Protein AF-A0A4P7HDJ1-F1 (afdb_monomer_lite)

Radius of gyration: 17.02 Å; chains: 1; bounding box: 42×41×33 Å

Sequence (106 aa):
MLKTVVATAMAAVGVTMGAGAANAFTPQDELKFFLMDHQDWSPDFKQDDVDSSRLICGILDYRVPGDKARLIAIDRRYPSIGVGHLGVTDTEVSVLLYCPQHLLSS

Structure (mmCIF, N/CA/C/O backbone):
data_AF-A0A4P7HDJ1-F1
#
_entry.id   AF-A0A4P7HDJ1-F1
#
loop_
_atom_site.group_PDB
_atom_site.id
_atom_site.type_symbol
_atom_site.label_atom_id
_atom_site.label_alt_id
_atom_site.label_comp_id
_atom_site.label_asym_id
_atom_site.label_entity_id
_atom_site.label_seq_id
_atom_site.pdbx_PDB_ins_code
_atom_site.Cartn_x
_atom_site.Cartn_y
_atom_site.Cartn_z
_atom_site.occupancy
_atom_site.B_iso_or_equiv
_atom_site.auth_seq_id
_atom_site.auth_comp_id
_atom_site.auth_asym_id
_atom_site.auth_atom_id
_atom_site.pdbx_PDB_model_num
ATOM 1 N N . MET A 1 1 ? 19.931 -34.358 17.204 1.00 39.84 1 MET A N 1
ATOM 2 C CA . MET A 1 1 ? 20.884 -33.428 16.559 1.00 39.84 1 MET A CA 1
ATOM 3 C C . MET A 1 1 ? 20.175 -32.760 15.389 1.00 39.84 1 MET A C 1
ATOM 5 O O . MET A 1 1 ? 20.068 -33.375 14.336 1.00 39.84 1 MET A O 1
ATOM 9 N N . LEU A 1 2 ? 19.609 -31.565 15.587 1.00 35.25 2 LEU A N 1
ATOM 10 C CA . LEU A 1 2 ? 19.011 -30.790 14.495 1.00 35.25 2 LEU A CA 1
ATOM 11 C C . LEU A 1 2 ? 20.136 -30.072 13.740 1.00 35.25 2 LEU A C 1
ATOM 13 O O . LEU A 1 2 ? 20.887 -29.308 14.341 1.00 35.25 2 LEU A O 1
ATOM 17 N N . LYS A 1 3 ? 20.270 -30.347 12.441 1.00 38.69 3 LYS A N 1
ATOM 18 C CA . LYS A 1 3 ? 21.159 -29.606 11.542 1.00 38.69 3 LYS A CA 1
ATOM 19 C C . LYS A 1 3 ? 20.370 -28.434 10.968 1.00 38.69 3 LYS A C 1
ATOM 21 O O . LYS A 1 3 ? 19.480 -28.640 10.148 1.00 38.69 3 LYS A O 1
ATOM 26 N N . THR A 1 4 ? 20.679 -27.226 11.419 1.00 40.78 4 THR A N 1
ATOM 27 C CA . THR A 1 4 ? 20.126 -25.990 10.860 1.00 40.78 4 THR A CA 1
ATOM 28 C C . THR A 1 4 ? 20.818 -25.708 9.529 1.00 40.78 4 THR A C 1
ATOM 30 O O . THR A 1 4 ? 22.029 -25.497 9.492 1.00 40.78 4 THR A O 1
ATOM 33 N N . VAL A 1 5 ? 20.062 -25.737 8.433 1.00 48.66 5 VAL A N 1
ATOM 34 C CA . VAL A 1 5 ? 20.528 -25.299 7.113 1.00 48.66 5 VAL A CA 1
ATOM 35 C C . VAL A 1 5 ? 20.248 -23.804 7.014 1.00 48.66 5 VAL A C 1
ATOM 37 O O . VAL A 1 5 ? 19.094 -23.389 6.972 1.00 48.66 5 VAL A O 1
ATOM 40 N N . VAL A 1 6 ? 21.303 -22.992 7.023 1.00 47.84 6 VAL A N 1
ATOM 41 C CA . VAL A 1 6 ? 21.216 -21.556 6.744 1.00 47.84 6 VAL A CA 1
ATOM 42 C C . VAL A 1 6 ? 21.235 -21.393 5.227 1.00 47.84 6 VAL A C 1
ATOM 44 O O . VAL A 1 6 ? 22.248 -21.668 4.590 1.00 47.84 6 VAL A O 1
ATOM 47 N N . ALA A 1 7 ? 20.105 -20.996 4.643 1.00 41.41 7 ALA A N 1
ATOM 48 C CA . ALA A 1 7 ? 20.031 -20.624 3.237 1.00 41.41 7 ALA A CA 1
ATOM 49 C C . ALA A 1 7 ? 20.474 -19.162 3.091 1.00 41.41 7 ALA A C 1
ATOM 51 O O . ALA A 1 7 ? 19.729 -18.236 3.403 1.00 41.41 7 ALA A O 1
ATOM 52 N N . THR A 1 8 ? 21.712 -18.952 2.655 1.00 42.91 8 THR A N 1
ATOM 53 C CA . THR A 1 8 ? 22.241 -17.634 2.299 1.00 42.91 8 THR A CA 1
ATOM 54 C C . THR A 1 8 ? 21.737 -17.263 0.905 1.00 42.91 8 THR A C 1
ATOM 56 O O . THR A 1 8 ? 22.142 -17.871 -0.086 1.00 42.91 8 THR A O 1
ATOM 59 N N . ALA A 1 9 ? 20.852 -16.270 0.812 1.00 42.84 9 ALA A N 1
ATOM 60 C CA . ALA A 1 9 ? 20.499 -15.658 -0.464 1.00 42.84 9 ALA A CA 1
ATOM 61 C C . ALA A 1 9 ? 21.722 -14.887 -0.989 1.00 42.84 9 ALA A C 1
ATOM 63 O O . ALA A 1 9 ? 22.162 -13.911 -0.382 1.00 42.84 9 ALA A O 1
ATOM 64 N N . MET A 1 10 ? 22.315 -15.361 -2.085 1.00 43.91 10 MET A N 1
ATOM 65 C CA . MET A 1 10 ? 23.411 -14.667 -2.755 1.00 43.91 10 MET A CA 1
ATOM 66 C C . MET A 1 10 ? 22.836 -13.474 -3.521 1.00 43.91 10 MET A C 1
ATOM 68 O O . MET A 1 10 ? 22.137 -13.653 -4.516 1.00 43.91 10 MET A O 1
ATOM 72 N N . ALA A 1 11 ? 23.132 -12.258 -3.067 1.00 40.78 11 ALA A N 1
ATOM 73 C CA . ALA A 1 11 ? 22.917 -11.059 -3.864 1.00 40.78 11 ALA A CA 1
ATOM 74 C C . ALA A 1 11 ? 23.952 -11.047 -5.001 1.00 40.78 11 ALA A C 1
ATOM 76 O O . ALA A 1 11 ? 25.151 -10.898 -4.762 1.00 40.78 11 ALA A O 1
ATOM 77 N N . ALA A 1 12 ? 23.500 -11.251 -6.238 1.00 48.84 12 ALA A N 1
ATOM 78 C CA . ALA A 1 12 ? 24.337 -11.077 -7.415 1.00 48.84 12 ALA A CA 1
ATOM 79 C C . ALA A 1 12 ? 24.611 -9.579 -7.607 1.00 48.84 12 ALA A C 1
ATOM 81 O O . ALA A 1 12 ? 23.729 -8.806 -7.974 1.00 48.84 12 ALA A O 1
ATOM 82 N N . VAL A 1 13 ? 25.848 -9.173 -7.332 1.00 47.31 13 VAL A N 1
ATOM 83 C CA . VAL A 1 13 ? 26.358 -7.834 -7.621 1.00 47.31 13 VAL A CA 1
ATOM 84 C C . VAL A 1 13 ? 26.684 -7.759 -9.115 1.00 47.31 13 VAL A C 1
ATOM 86 O O . VAL A 1 13 ? 27.682 -8.318 -9.565 1.00 47.31 13 VAL A O 1
ATOM 89 N N . GLY A 1 14 ? 25.847 -7.065 -9.886 1.00 41.19 14 GLY A N 1
ATOM 90 C CA . GLY A 1 14 ? 26.169 -6.604 -11.236 1.00 41.19 14 GLY A CA 1
ATOM 91 C C . GLY A 1 14 ? 26.562 -5.130 -11.194 1.00 41.19 14 GLY A C 1
ATOM 92 O O . GLY A 1 14 ? 25.693 -4.266 -11.168 1.00 41.19 14 GLY A O 1
ATOM 93 N N . VAL A 1 15 ? 27.864 -4.828 -11.162 1.00 44.69 15 VAL A N 1
ATOM 94 C CA . VAL A 1 15 ? 28.359 -3.451 -11.320 1.00 44.69 15 VAL A CA 1
ATOM 95 C C . VAL A 1 15 ? 28.462 -3.149 -12.813 1.00 44.69 15 VAL A C 1
ATOM 97 O O . VAL A 1 15 ? 29.408 -3.576 -13.471 1.00 44.69 15 VAL A O 1
ATOM 100 N N . THR A 1 16 ? 27.508 -2.394 -13.352 1.00 41.53 16 THR A N 1
ATOM 101 C CA . THR A 1 16 ? 27.652 -1.720 -14.648 1.00 41.53 16 THR A CA 1
ATOM 102 C C . THR A 1 16 ? 27.724 -0.219 -14.405 1.00 41.53 16 THR A C 1
ATOM 104 O O . THR A 1 16 ? 26.781 0.389 -13.904 1.00 41.53 16 THR A O 1
ATOM 107 N N . MET A 1 17 ? 28.873 0.378 -14.724 1.00 45.84 17 MET A N 1
ATOM 108 C CA . MET A 1 17 ? 29.089 1.823 -14.681 1.00 45.84 17 MET A CA 1
ATOM 109 C C . MET A 1 17 ? 28.186 2.490 -15.731 1.00 45.84 17 MET A C 1
ATOM 111 O O . MET A 1 17 ? 28.384 2.276 -16.923 1.00 45.84 17 MET A O 1
ATOM 115 N N . GLY A 1 18 ? 27.203 3.279 -15.285 1.00 42.03 18 GLY A N 1
ATOM 116 C CA . GLY A 1 18 ? 26.327 4.075 -16.156 1.00 42.03 18 GLY A CA 1
ATOM 117 C C . GLY A 1 18 ? 24.856 3.652 -16.164 1.00 42.03 18 GLY A C 1
ATOM 118 O O . GLY A 1 18 ? 24.322 3.315 -17.210 1.00 42.03 18 GLY A O 1
ATOM 119 N N . ALA A 1 19 ? 24.185 3.690 -15.018 1.00 33.94 19 ALA A N 1
ATOM 120 C CA . ALA A 1 19 ? 22.727 3.759 -14.905 1.00 33.94 19 ALA A CA 1
ATOM 121 C C . ALA A 1 19 ? 22.422 4.287 -13.500 1.00 33.94 19 ALA A C 1
ATOM 123 O O . ALA A 1 19 ? 23.210 4.036 -12.586 1.00 33.94 19 ALA A O 1
ATOM 124 N N . GLY A 1 20 ? 21.354 5.073 -13.339 1.00 41.41 20 GLY A N 1
ATOM 125 C CA . GLY A 1 20 ? 20.964 5.648 -12.050 1.00 41.41 20 GLY A CA 1
ATOM 126 C C . GLY A 1 20 ? 20.983 4.597 -10.944 1.00 41.41 20 GLY A C 1
ATOM 127 O O . GLY A 1 20 ? 20.789 3.416 -11.227 1.00 41.41 20 GLY A O 1
ATOM 128 N N . ALA A 1 21 ? 21.270 5.015 -9.710 1.00 44.56 21 ALA A N 1
ATOM 129 C CA . ALA A 1 21 ? 21.170 4.147 -8.546 1.00 44.56 21 ALA A CA 1
ATOM 130 C C . ALA A 1 21 ? 19.837 3.394 -8.633 1.00 44.56 21 ALA A C 1
ATOM 132 O O . ALA A 1 21 ? 18.776 3.994 -8.487 1.00 44.56 21 ALA A O 1
ATOM 133 N N . ALA A 1 22 ? 19.889 2.111 -8.991 1.00 51.91 22 ALA A N 1
ATOM 134 C CA . ALA A 1 22 ? 18.711 1.276 -8.997 1.00 51.91 22 ALA A CA 1
ATOM 135 C C . ALA A 1 22 ? 18.276 1.245 -7.537 1.00 51.91 22 ALA A C 1
ATOM 137 O O . ALA A 1 22 ? 18.986 0.669 -6.710 1.00 51.91 22 ALA A O 1
ATOM 138 N N . ASN A 1 23 ? 17.188 1.942 -7.198 1.00 56.78 23 ASN A N 1
ATOM 139 C CA . ASN A 1 23 ? 16.534 1.757 -5.913 1.00 56.78 23 ASN A CA 1
ATOM 140 C C . ASN A 1 23 ? 16.247 0.259 -5.830 1.00 56.78 23 ASN A C 1
ATOM 142 O O . ASN A 1 23 ? 15.434 -0.271 -6.586 1.00 56.78 23 ASN A O 1
ATOM 146 N N . ALA A 1 24 ? 17.033 -0.448 -5.022 1.00 79.31 24 ALA A N 1
ATOM 147 C CA . ALA A 1 24 ? 16.895 -1.881 -4.881 1.00 79.31 24 ALA A CA 1
ATOM 148 C C . ALA A 1 24 ? 15.664 -2.112 -4.007 1.00 79.31 24 ALA A C 1
ATOM 150 O O . ALA A 1 24 ? 15.760 -2.117 -2.780 1.00 79.31 24 ALA A O 1
ATOM 151 N N . PHE A 1 25 ? 14.504 -2.227 -4.651 1.00 91.06 25 PHE A N 1
ATOM 152 C CA . PHE A 1 25 ? 13.256 -2.595 -4.001 1.00 91.06 25 PHE A CA 1
ATOM 153 C C . PHE A 1 25 ? 13.421 -3.950 -3.317 1.00 91.06 25 PHE A C 1
ATOM 155 O O . PHE A 1 25 ? 14.053 -4.875 -3.839 1.00 91.06 25 PHE A O 1
ATOM 162 N N . THR A 1 26 ? 12.888 -4.068 -2.106 1.00 94.06 26 THR A N 1
ATOM 163 C CA . THR A 1 26 ? 12.896 -5.343 -1.393 1.00 94.06 26 THR A CA 1
ATOM 164 C C . THR A 1 26 ? 11.917 -6.317 -2.062 1.00 94.06 26 THR A C 1
ATOM 166 O O . THR A 1 26 ? 10.983 -5.884 -2.738 1.00 94.06 26 THR A O 1
ATOM 169 N N . PRO A 1 27 ? 12.035 -7.641 -1.840 1.00 93.81 27 PRO A N 1
ATOM 170 C CA . PRO A 1 27 ? 11.028 -8.592 -2.323 1.00 93.81 27 PRO A CA 1
ATOM 171 C C . PRO A 1 27 ? 9.604 -8.268 -1.846 1.00 93.81 27 PRO A C 1
ATOM 173 O O . PRO A 1 27 ? 8.628 -8.606 -2.508 1.00 93.81 27 PRO A O 1
ATOM 176 N N . GLN A 1 28 ? 9.490 -7.613 -0.690 1.00 93.62 28 GLN A N 1
ATOM 177 C CA . GLN A 1 28 ? 8.228 -7.134 -0.147 1.00 93.62 28 GLN A CA 1
ATOM 178 C C . GLN A 1 28 ? 7.662 -5.953 -0.950 1.00 93.62 28 GLN A C 1
ATOM 180 O O . GLN A 1 28 ? 6.464 -5.937 -1.219 1.00 93.62 28 GLN A O 1
ATOM 185 N N . ASP A 1 29 ? 8.507 -5.008 -1.364 1.00 95.62 29 ASP A N 1
ATOM 186 C CA . ASP A 1 29 ? 8.101 -3.887 -2.221 1.00 95.62 29 ASP A CA 1
ATOM 187 C C . ASP A 1 29 ? 7.666 -4.395 -3.604 1.00 95.62 29 ASP A C 1
ATOM 189 O O . ASP A 1 29 ? 6.614 -4.018 -4.111 1.00 95.62 29 ASP A O 1
ATOM 193 N N . GLU A 1 30 ? 8.401 -5.355 -4.171 1.00 94.44 30 GLU A N 1
ATOM 194 C CA . GLU A 1 30 ? 8.024 -5.989 -5.442 1.00 94.44 30 GLU A CA 1
ATOM 195 C C . GLU A 1 30 ? 6.686 -6.734 -5.358 1.00 94.44 30 GLU A C 1
ATOM 197 O O . GLU A 1 30 ? 5.872 -6.677 -6.285 1.00 94.44 30 GLU A O 1
ATOM 202 N N . LEU A 1 31 ? 6.411 -7.392 -4.225 1.00 94.06 31 LEU A N 1
ATOM 203 C CA . LEU A 1 31 ? 5.110 -8.010 -3.976 1.00 94.06 31 LEU A CA 1
ATOM 204 C C . LEU A 1 31 ? 3.992 -6.962 -3.924 1.00 94.06 31 LEU A C 1
ATOM 206 O O . LEU A 1 31 ? 2.922 -7.208 -4.480 1.00 94.06 31 LEU A O 1
ATOM 210 N N . LYS A 1 32 ? 4.229 -5.792 -3.315 1.00 94.81 32 LYS A N 1
ATOM 211 C CA . LYS A 1 32 ? 3.263 -4.688 -3.348 1.00 94.81 32 LYS A CA 1
ATOM 212 C C . LYS A 1 32 ? 2.968 -4.270 -4.784 1.00 94.81 32 LYS A C 1
ATOM 214 O O . LYS A 1 32 ? 1.804 -4.255 -5.171 1.00 94.81 32 LYS A O 1
ATOM 219 N N . PHE A 1 33 ? 3.996 -3.996 -5.587 1.00 95.06 33 PHE A N 1
ATOM 220 C CA . PHE A 1 33 ? 3.800 -3.555 -6.972 1.00 95.06 33 PHE A CA 1
ATOM 221 C C . PHE A 1 33 ? 3.065 -4.600 -7.809 1.00 95.06 33 PHE A C 1
ATOM 223 O O . PHE A 1 33 ? 2.274 -4.249 -8.676 1.00 95.06 33 PHE A O 1
ATOM 230 N N . PHE A 1 34 ? 3.295 -5.889 -7.548 1.00 94.06 34 PHE A N 1
ATOM 231 C CA . PHE A 1 34 ? 2.537 -6.961 -8.187 1.00 94.06 34 PHE A CA 1
ATOM 232 C C . PHE A 1 34 ? 1.059 -6.958 -7.768 1.00 94.06 34 PHE A C 1
ATOM 234 O O . PHE A 1 34 ? 0.181 -7.036 -8.622 1.00 94.06 34 PHE A O 1
ATOM 241 N N . LEU A 1 35 ? 0.771 -6.844 -6.468 1.00 94.00 35 LEU A N 1
ATOM 242 C CA . LEU A 1 35 ? -0.602 -6.824 -5.952 1.00 94.00 35 LEU A CA 1
ATOM 243 C C . LEU A 1 35 ? -1.374 -5.573 -6.380 1.00 94.00 35 LEU A C 1
ATOM 245 O O . LEU A 1 35 ? -2.588 -5.649 -6.547 1.00 94.00 35 LEU A O 1
ATOM 249 N N . MET A 1 36 ? -0.681 -4.454 -6.583 1.00 94.94 36 MET A N 1
ATOM 250 C CA . MET A 1 36 ? -1.268 -3.178 -6.988 1.00 94.94 36 MET A CA 1
ATOM 251 C C . MET A 1 36 ? -1.295 -2.947 -8.505 1.00 94.94 36 MET A C 1
ATOM 253 O O . MET A 1 36 ? -1.852 -1.950 -8.938 1.00 94.94 36 MET A O 1
ATOM 257 N N . ASP A 1 37 ? -0.757 -3.864 -9.317 1.00 93.25 37 ASP A N 1
ATOM 258 C CA . ASP A 1 37 ? -0.597 -3.685 -10.774 1.00 93.25 37 ASP A CA 1
ATOM 259 C C . ASP A 1 37 ? 0.254 -2.449 -11.147 1.00 93.25 37 ASP A C 1
ATOM 261 O O . ASP A 1 37 ? 0.021 -1.764 -12.135 1.00 93.25 37 ASP A O 1
ATOM 265 N N . HIS A 1 38 ? 1.273 -2.158 -10.332 1.00 93.06 38 HIS A N 1
ATOM 266 C CA . HIS A 1 38 ? 2.209 -1.034 -10.497 1.00 93.06 38 HIS A CA 1
ATOM 267 C C . HIS A 1 38 ? 3.569 -1.492 -11.058 1.00 93.06 38 HIS A C 1
ATOM 269 O O . HIS A 1 38 ? 4.600 -0.845 -10.867 1.00 93.06 38 HIS A O 1
ATOM 275 N N . GLN A 1 39 ? 3.625 -2.659 -11.705 1.00 91.56 39 GLN A N 1
ATOM 276 C CA . GLN A 1 39 ? 4.883 -3.263 -12.161 1.00 91.56 39 GLN A CA 1
ATOM 277 C C . GLN A 1 39 ? 5.604 -2.420 -13.222 1.00 91.56 39 GLN A C 1
ATOM 279 O O . GLN A 1 39 ? 6.838 -2.396 -13.240 1.00 91.56 39 GLN A O 1
ATOM 284 N N . ASP A 1 40 ? 4.852 -1.707 -14.057 1.00 92.00 40 ASP A N 1
ATOM 285 C CA . ASP A 1 40 ? 5.332 -0.860 -15.152 1.00 92.00 40 ASP A CA 1
ATOM 286 C C . ASP A 1 40 ? 5.607 0.598 -14.742 1.00 92.00 40 ASP A C 1
ATOM 288 O O . ASP A 1 40 ? 6.087 1.390 -15.558 1.00 92.00 40 ASP A O 1
ATOM 292 N N . TRP A 1 41 ? 5.354 0.959 -13.480 1.00 91.31 41 TRP A N 1
ATOM 293 C CA . TRP A 1 41 ? 5.631 2.296 -12.966 1.00 91.31 41 TRP A CA 1
ATOM 294 C C . TRP A 1 41 ? 7.128 2.601 -12.959 1.00 91.31 41 TRP A C 1
ATOM 296 O O . TRP A 1 41 ? 7.974 1.719 -12.770 1.00 91.31 41 TRP A O 1
ATOM 306 N N . SER A 1 42 ? 7.461 3.885 -13.128 1.00 93.06 42 SER A N 1
ATOM 307 C CA . SER A 1 42 ? 8.848 4.327 -13.007 1.00 93.06 42 SER A CA 1
ATOM 308 C C . SER A 1 42 ? 9.377 4.058 -11.587 1.00 93.06 42 SER A C 1
ATOM 310 O O . SER A 1 42 ? 8.599 4.046 -10.628 1.00 93.06 42 SER A O 1
ATOM 312 N N . PRO A 1 43 ? 10.700 3.876 -11.417 1.00 92.00 43 PRO A N 1
ATOM 313 C CA . PRO A 1 43 ? 11.295 3.691 -10.095 1.00 92.00 43 PRO A CA 1
ATOM 314 C C . PRO A 1 43 ? 10.958 4.810 -9.101 1.00 92.00 43 PRO A C 1
ATOM 316 O O . PRO A 1 43 ? 10.807 4.533 -7.917 1.00 92.00 43 PRO A O 1
ATOM 319 N N . ASP A 1 44 ? 10.802 6.049 -9.571 1.00 91.25 44 ASP A N 1
ATOM 320 C CA . ASP A 1 44 ? 10.449 7.182 -8.710 1.00 91.25 44 ASP A CA 1
ATOM 321 C C . ASP A 1 44 ? 9.027 7.026 -8.149 1.00 91.25 44 ASP A C 1
ATOM 323 O O . ASP A 1 44 ? 8.832 7.109 -6.940 1.00 91.25 44 ASP A O 1
ATOM 327 N N . PHE A 1 45 ? 8.049 6.676 -8.994 1.00 91.81 45 PHE A N 1
ATOM 328 C CA . PHE A 1 45 ? 6.675 6.429 -8.537 1.00 91.81 45 PHE A CA 1
ATOM 329 C C . PHE A 1 45 ? 6.573 5.209 -7.620 1.00 91.81 45 PHE A C 1
ATOM 331 O O . PHE A 1 45 ? 5.828 5.230 -6.644 1.00 91.81 45 PHE A O 1
ATOM 338 N N . LYS A 1 46 ? 7.344 4.153 -7.899 1.00 93.88 46 LYS A N 1
ATOM 339 C CA . LYS A 1 46 ? 7.438 2.982 -7.018 1.00 93.88 46 LYS A CA 1
ATOM 340 C C . LYS A 1 46 ? 8.001 3.347 -5.642 1.00 93.88 46 LYS A C 1
ATOM 342 O O . LYS A 1 46 ? 7.525 2.839 -4.630 1.00 93.88 46 LYS A O 1
ATOM 347 N N . GLN A 1 47 ? 8.993 4.235 -5.592 1.00 94.62 47 GLN A N 1
ATOM 348 C CA . GLN A 1 47 ? 9.554 4.713 -4.331 1.00 94.62 47 GLN A CA 1
ATOM 349 C C . GLN A 1 47 ? 8.537 5.553 -3.541 1.00 94.62 47 GLN A C 1
ATOM 351 O O . GLN A 1 47 ? 8.342 5.293 -2.353 1.00 94.62 47 GLN A O 1
ATOM 356 N N . ASP A 1 48 ? 7.832 6.476 -4.202 1.00 92.94 48 ASP A N 1
ATOM 357 C CA . ASP A 1 48 ? 6.766 7.280 -3.584 1.00 92.94 48 ASP A CA 1
ATOM 358 C C . ASP A 1 48 ? 5.630 6.405 -3.020 1.00 92.94 48 ASP A C 1
ATOM 360 O O . ASP A 1 48 ? 5.088 6.682 -1.945 1.00 92.94 48 ASP A O 1
ATOM 364 N N . ASP A 1 49 ? 5.283 5.324 -3.719 1.00 93.50 49 ASP A N 1
ATOM 365 C CA . ASP A 1 49 ? 4.264 4.353 -3.310 1.00 93.50 49 ASP A CA 1
ATOM 366 C C . ASP A 1 49 ? 4.693 3.567 -2.052 1.00 93.50 49 ASP A C 1
ATOM 368 O O . ASP A 1 49 ? 3.932 3.417 -1.087 1.00 93.50 49 ASP A O 1
ATOM 372 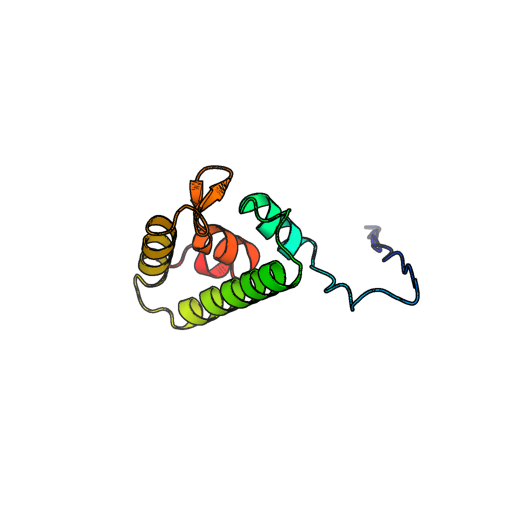N N . VAL A 1 50 ? 5.956 3.130 -1.991 1.00 94.31 50 VAL A N 1
ATOM 373 C CA . VAL A 1 50 ? 6.534 2.493 -0.791 1.00 94.31 50 VAL A CA 1
ATOM 374 C C . VAL A 1 50 ? 6.548 3.458 0.397 1.00 94.31 50 VAL A C 1
ATOM 376 O O . VAL A 1 50 ? 6.161 3.080 1.507 1.00 94.31 50 VAL A O 1
ATOM 379 N N . ASP A 1 51 ? 6.954 4.709 0.194 1.00 94.50 51 ASP A N 1
ATOM 380 C CA . ASP A 1 51 ? 7.013 5.694 1.277 1.00 94.50 51 ASP A CA 1
ATOM 381 C C . ASP A 1 51 ? 5.614 6.101 1.765 1.00 94.50 51 ASP A C 1
ATOM 383 O O . ASP A 1 51 ? 5.387 6.215 2.975 1.00 94.50 51 ASP A O 1
ATOM 387 N N . SER A 1 52 ? 4.638 6.191 0.858 1.00 93.31 52 SER A N 1
ATOM 388 C CA . SER A 1 52 ? 3.220 6.383 1.199 1.00 93.31 52 SER A CA 1
ATOM 389 C C . SER A 1 52 ? 2.668 5.220 2.030 1.00 93.31 52 SER A C 1
ATOM 391 O O . SER A 1 52 ? 1.980 5.437 3.030 1.00 93.31 52 SER A O 1
ATOM 393 N N . SER A 1 53 ? 3.047 3.984 1.699 1.00 93.69 53 SER A N 1
ATOM 394 C CA . SER A 1 53 ? 2.668 2.788 2.470 1.00 93.69 53 SER A CA 1
ATOM 395 C C . SER A 1 53 ? 3.177 2.839 3.910 1.00 93.69 53 SER A C 1
ATOM 397 O O . SER A 1 53 ? 2.473 2.480 4.856 1.00 93.69 53 SER A O 1
ATOM 399 N N . ARG A 1 54 ? 4.411 3.318 4.098 1.00 91.81 54 ARG A N 1
ATOM 400 C CA . ARG A 1 54 ? 5.011 3.496 5.428 1.00 91.81 54 ARG A CA 1
ATOM 401 C C . ARG A 1 54 ? 4.312 4.606 6.211 1.00 91.81 54 ARG A C 1
ATOM 403 O O . ARG A 1 54 ? 4.122 4.467 7.420 1.00 91.81 54 ARG A O 1
ATOM 410 N N . LEU A 1 55 ? 3.880 5.673 5.536 1.00 94.00 55 LEU A N 1
ATOM 411 C CA . LEU A 1 55 ? 3.090 6.742 6.149 1.00 94.00 55 LEU A CA 1
ATOM 412 C C . LEU A 1 55 ? 1.726 6.231 6.636 1.00 94.00 55 LEU A C 1
ATOM 414 O O . LEU A 1 55 ? 1.322 6.573 7.746 1.00 94.00 55 LEU A O 1
ATOM 418 N N . ILE A 1 56 ? 1.046 5.379 5.858 1.00 93.19 56 ILE A N 1
ATOM 419 C CA . ILE A 1 56 ? -0.201 4.715 6.281 1.00 93.19 56 ILE A CA 1
ATOM 420 C C . ILE A 1 56 ? 0.012 3.984 7.608 1.00 93.19 56 ILE A C 1
ATOM 422 O O . ILE A 1 56 ? -0.767 4.168 8.541 1.00 93.19 56 ILE A O 1
ATOM 426 N N . CYS A 1 57 ? 1.092 3.212 7.728 1.00 91.56 57 CYS A N 1
ATOM 427 C CA . CYS A 1 57 ? 1.418 2.528 8.976 1.00 91.56 57 CYS A CA 1
ATOM 428 C C . CYS A 1 57 ? 1.632 3.506 10.140 1.00 91.56 57 CYS A C 1
ATOM 430 O O . CYS A 1 57 ? 1.049 3.314 11.205 1.00 91.56 57 CYS A O 1
ATOM 432 N N . GLY A 1 58 ? 2.356 4.607 9.911 1.00 93.50 58 GLY A N 1
ATOM 433 C CA . GLY A 1 58 ? 2.524 5.661 10.914 1.00 93.50 58 GLY A CA 1
ATOM 434 C C . GLY A 1 58 ? 1.206 6.320 11.342 1.00 93.50 58 GLY A C 1
ATOM 435 O O . GLY A 1 58 ? 1.030 6.620 12.518 1.00 93.50 58 GLY A O 1
ATOM 436 N N . ILE A 1 59 ? 0.246 6.504 10.427 1.00 91.88 59 ILE A N 1
ATOM 437 C CA . ILE A 1 59 ? -1.102 7.001 10.760 1.00 91.88 59 ILE A CA 1
ATOM 438 C C . ILE A 1 59 ? -1.824 6.009 11.683 1.00 91.88 59 ILE A C 1
ATOM 440 O O . ILE A 1 59 ? -2.432 6.406 12.677 1.00 91.88 59 ILE A O 1
ATOM 444 N N . LEU A 1 60 ? -1.740 4.712 11.386 1.00 92.56 60 LEU A N 1
ATOM 445 C CA . LEU A 1 60 ? -2.430 3.673 12.153 1.00 92.56 60 LEU A CA 1
ATOM 446 C C . LEU A 1 60 ? -1.813 3.427 13.538 1.00 92.56 60 LEU A C 1
ATOM 448 O O . LEU A 1 60 ? -2.528 3.024 14.462 1.00 92.56 60 LEU A O 1
ATOM 452 N N . ASP A 1 61 ? -0.532 3.743 13.727 1.00 91.50 61 ASP A N 1
ATOM 453 C CA . ASP A 1 61 ? 0.139 3.680 15.030 1.00 91.50 61 ASP A CA 1
ATOM 454 C C . ASP A 1 61 ? -0.477 4.633 16.073 1.00 91.50 61 ASP A C 1
ATOM 456 O O . ASP A 1 61 ? -0.430 4.341 17.272 1.00 91.50 61 ASP A O 1
ATOM 460 N N . TYR A 1 62 ? -1.137 5.720 15.649 1.00 87.56 62 TYR A N 1
ATOM 461 C CA . TYR A 1 62 ? -1.867 6.622 16.554 1.00 87.56 62 TYR A CA 1
ATOM 462 C C . TYR A 1 62 ? -3.171 6.018 17.107 1.00 87.56 62 TYR A C 1
ATOM 464 O O . TYR A 1 62 ? -3.771 6.597 18.014 1.00 87.56 62 TYR A O 1
ATOM 472 N N . ARG A 1 63 ? -3.601 4.850 16.599 1.00 81.19 63 ARG A N 1
ATOM 473 C CA . ARG A 1 63 ? -4.768 4.071 17.065 1.00 81.19 63 ARG A CA 1
ATOM 474 C C . ARG A 1 63 ? -6.063 4.879 17.162 1.00 81.19 63 ARG A C 1
ATOM 476 O O . ARG A 1 63 ? -6.892 4.629 18.039 1.00 81.19 63 ARG A O 1
ATOM 483 N N . VAL A 1 64 ? -6.245 5.838 16.259 1.00 87.31 64 VAL A N 1
ATOM 484 C CA . VAL A 1 64 ? -7.504 6.573 16.138 1.00 87.31 64 VAL A CA 1
ATOM 485 C C . VAL A 1 64 ? -8.552 5.625 15.540 1.00 87.31 64 VAL A C 1
ATOM 487 O O . VAL A 1 64 ? -8.341 5.110 14.437 1.00 87.31 64 VAL A O 1
ATOM 490 N N . PRO A 1 65 ? -9.676 5.367 16.234 1.00 86.88 65 PRO A N 1
ATOM 491 C CA . PRO A 1 65 ? -10.700 4.457 15.731 1.00 86.88 65 PRO A CA 1
ATOM 492 C C . PRO A 1 65 ? -11.216 4.889 14.355 1.00 86.88 65 PRO A C 1
ATOM 494 O O . PRO A 1 65 ? -11.560 6.054 14.151 1.00 86.88 65 PRO A O 1
ATOM 497 N N . GLY A 1 66 ? -11.292 3.946 13.414 1.00 89.94 66 GLY A N 1
ATOM 498 C CA . GLY A 1 66 ? -11.839 4.196 12.080 1.00 89.94 66 GLY A CA 1
ATOM 499 C C . GLY A 1 66 ? -10.881 4.821 11.060 1.00 89.94 66 GLY A C 1
ATOM 500 O O . GLY A 1 66 ? -11.263 4.922 9.893 1.00 89.94 66 GLY A O 1
ATOM 501 N N . ASP A 1 67 ? -9.642 5.179 11.419 1.00 93.00 67 ASP A N 1
ATOM 502 C CA . ASP A 1 67 ? -8.677 5.717 10.444 1.00 93.00 67 ASP A CA 1
ATOM 503 C C . ASP A 1 67 ? -8.363 4.716 9.329 1.00 93.00 67 ASP A C 1
ATOM 505 O O . ASP A 1 67 ? -8.346 5.083 8.154 1.00 93.00 67 ASP A O 1
ATOM 509 N N . LYS A 1 68 ? -8.244 3.427 9.665 1.00 93.06 68 LYS A N 1
ATOM 510 C CA . LYS A 1 68 ? -8.098 2.361 8.666 1.00 93.06 68 LYS A CA 1
ATOM 511 C C . LYS A 1 68 ? -9.279 2.324 7.694 1.00 93.06 68 LYS A C 1
ATOM 513 O O . LYS A 1 68 ? -9.084 2.278 6.484 1.00 93.06 68 LYS A O 1
ATOM 518 N N . ALA A 1 69 ? -10.508 2.383 8.210 1.00 93.19 69 ALA A N 1
ATOM 519 C CA . ALA A 1 69 ? -11.710 2.388 7.377 1.00 93.19 69 ALA A CA 1
ATOM 520 C C . ALA A 1 69 ? -11.790 3.643 6.492 1.00 93.19 69 ALA A C 1
ATOM 522 O O . ALA A 1 69 ? -12.224 3.562 5.342 1.00 93.19 69 ALA A O 1
ATOM 523 N N . ARG A 1 70 ? -11.340 4.796 7.002 1.00 94.81 70 ARG A N 1
ATOM 524 C CA . ARG A 1 70 ? -11.249 6.051 6.248 1.00 94.81 70 ARG A CA 1
ATOM 525 C C . ARG A 1 70 ? -10.252 5.950 5.095 1.00 94.81 70 ARG A C 1
ATOM 527 O O . ARG A 1 70 ? -10.597 6.369 3.995 1.00 94.81 70 ARG A O 1
ATOM 534 N N . LEU A 1 71 ? -9.067 5.388 5.326 1.00 95.00 71 LEU A N 1
ATOM 535 C CA . LEU A 1 71 ? -8.046 5.187 4.293 1.00 95.00 71 LEU A CA 1
ATOM 536 C C . LEU A 1 71 ? -8.539 4.229 3.195 1.00 95.00 71 LEU A C 1
ATOM 538 O O . LEU A 1 71 ? -8.558 4.604 2.029 1.00 95.00 71 LEU A O 1
ATOM 542 N N . ILE A 1 72 ? -9.125 3.085 3.569 1.00 95.56 72 ILE A N 1
ATOM 543 C CA . ILE A 1 72 ? -9.775 2.159 2.620 1.00 95.56 72 ILE A CA 1
ATOM 544 C C . ILE A 1 72 ? -10.878 2.864 1.808 1.00 95.56 72 ILE A C 1
ATOM 546 O O . ILE A 1 72 ? -11.056 2.618 0.613 1.00 95.56 72 ILE A O 1
ATOM 550 N N . ALA A 1 73 ? -11.657 3.747 2.439 1.00 96.12 73 ALA A N 1
ATOM 551 C CA . ALA A 1 73 ? -12.681 4.514 1.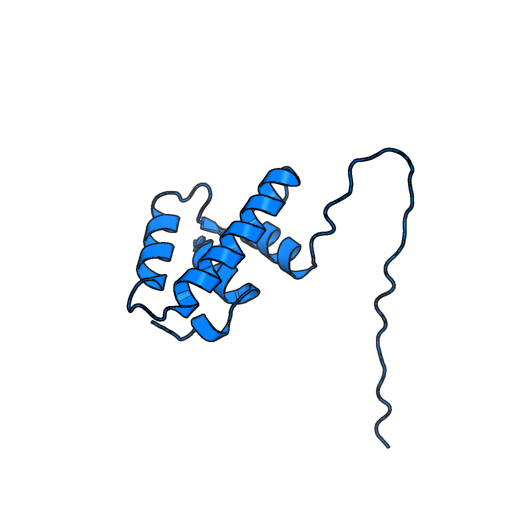737 1.00 96.12 73 ALA A CA 1
ATOM 552 C C . ALA A 1 73 ? -12.087 5.549 0.766 1.00 96.12 73 ALA A C 1
ATOM 554 O O . ALA A 1 73 ? -12.720 5.838 -0.249 1.00 96.12 73 ALA A O 1
ATOM 555 N N . ILE A 1 74 ? -10.910 6.109 1.061 1.00 95.50 74 ILE A N 1
ATOM 556 C CA . ILE A 1 74 ? -10.180 7.011 0.159 1.00 95.50 74 ILE A CA 1
ATOM 557 C C . ILE A 1 74 ? -9.660 6.232 -1.047 1.00 95.50 74 ILE A C 1
ATOM 559 O O . ILE A 1 74 ? -9.919 6.652 -2.173 1.00 95.50 74 ILE A O 1
ATOM 563 N N . ASP A 1 75 ? -9.038 5.075 -0.832 1.00 96.19 75 ASP A N 1
ATOM 564 C CA . ASP A 1 75 ? -8.548 4.207 -1.906 1.00 96.19 75 ASP A CA 1
ATOM 565 C C . ASP A 1 75 ? -9.655 3.882 -2.918 1.00 96.19 75 ASP A C 1
ATOM 567 O O . ASP A 1 75 ? -9.498 4.034 -4.129 1.00 96.19 75 ASP A O 1
ATOM 571 N N . ARG A 1 76 ? -10.844 3.531 -2.411 1.00 96.31 76 ARG A N 1
ATOM 572 C CA . ARG A 1 76 ? -12.023 3.224 -3.236 1.00 96.31 76 ARG A CA 1
ATOM 573 C C . ARG A 1 76 ? -12.588 4.426 -3.994 1.00 96.31 76 ARG A C 1
ATOM 575 O O . ARG A 1 76 ? -13.326 4.228 -4.956 1.00 96.31 76 ARG A O 1
ATOM 582 N N . ARG A 1 77 ? -12.278 5.663 -3.587 1.00 97.19 77 ARG A N 1
ATOM 583 C CA . ARG A 1 77 ? -12.635 6.871 -4.356 1.00 97.19 77 ARG A CA 1
ATOM 584 C C . ARG A 1 77 ? -11.709 7.090 -5.550 1.00 97.19 77 ARG A C 1
ATOM 586 O O . ARG A 1 77 ? -12.131 7.746 -6.498 1.00 97.19 77 ARG A O 1
ATOM 593 N N . TYR A 1 78 ? -10.501 6.527 -5.522 1.00 93.94 78 TYR A N 1
ATOM 594 C CA . TYR A 1 78 ? -9.505 6.634 -6.589 1.00 93.94 78 TYR A CA 1
ATOM 595 C C . TYR A 1 78 ? -9.063 5.244 -7.070 1.00 93.94 78 TYR A C 1
ATOM 597 O O . TYR A 1 78 ? -7.889 4.890 -6.969 1.00 93.94 78 TYR A O 1
ATOM 605 N N . PRO A 1 79 ? -9.988 4.435 -7.618 1.00 91.88 79 PRO A N 1
ATOM 606 C CA . PRO A 1 79 ? -9.732 3.023 -7.897 1.00 91.88 79 PRO A CA 1
ATOM 607 C C . PRO A 1 79 ? -8.639 2.778 -8.943 1.00 91.88 79 PRO A C 1
ATOM 609 O O . PRO A 1 79 ? -8.084 1.693 -8.974 1.00 91.88 79 PRO A O 1
ATOM 612 N N . SER A 1 80 ? -8.303 3.767 -9.776 1.00 89.38 80 SER A N 1
ATOM 613 C CA . SER A 1 80 ? -7.226 3.657 -10.770 1.00 89.38 80 SER A CA 1
ATOM 614 C C . SER A 1 80 ? -5.820 3.591 -10.170 1.00 89.38 80 SER A C 1
ATOM 616 O O . SER A 1 80 ? -4.885 3.287 -10.896 1.00 89.38 80 SER A O 1
ATOM 618 N N . ILE A 1 81 ? -5.667 3.961 -8.897 1.00 86.56 81 ILE A N 1
ATOM 619 C CA . ILE A 1 81 ? -4.376 4.005 -8.190 1.00 86.56 81 ILE A CA 1
ATOM 620 C C . ILE A 1 81 ? -4.446 3.366 -6.797 1.00 86.56 81 ILE A C 1
ATOM 622 O O . ILE A 1 81 ? -3.434 2.939 -6.262 1.00 86.56 81 ILE A O 1
ATOM 626 N N . GLY A 1 82 ? -5.634 3.322 -6.188 1.00 91.88 82 GLY A N 1
ATOM 627 C CA . GLY A 1 82 ? -5.835 2.836 -4.826 1.00 91.88 82 GLY A CA 1
ATOM 628 C C . GLY A 1 82 ? -6.397 1.422 -4.745 1.00 91.88 82 GLY A C 1
ATOM 629 O O . GLY A 1 82 ? -6.577 0.916 -3.642 1.00 91.88 82 GLY A O 1
ATOM 630 N N . VAL A 1 83 ? -6.724 0.775 -5.866 1.00 94.75 83 VAL A N 1
ATOM 631 C CA . VAL A 1 83 ? -7.290 -0.580 -5.870 1.00 94.75 83 VAL A CA 1
ATOM 632 C C . VAL A 1 83 ? -6.504 -1.454 -6.833 1.00 94.75 83 VAL A C 1
ATOM 634 O O . VAL A 1 83 ? -6.498 -1.217 -8.036 1.00 94.75 83 VAL A O 1
ATOM 637 N N . GLY A 1 84 ? -5.858 -2.469 -6.272 1.00 91.00 84 GLY A N 1
ATOM 638 C CA . GLY A 1 84 ? -5.029 -3.414 -6.992 1.00 91.00 84 GLY A CA 1
ATOM 639 C C . GLY A 1 84 ? -5.794 -4.609 -7.552 1.00 91.00 84 GLY A C 1
ATOM 640 O O . GLY A 1 84 ? -7.030 -4.662 -7.624 1.00 91.00 84 GLY A O 1
ATOM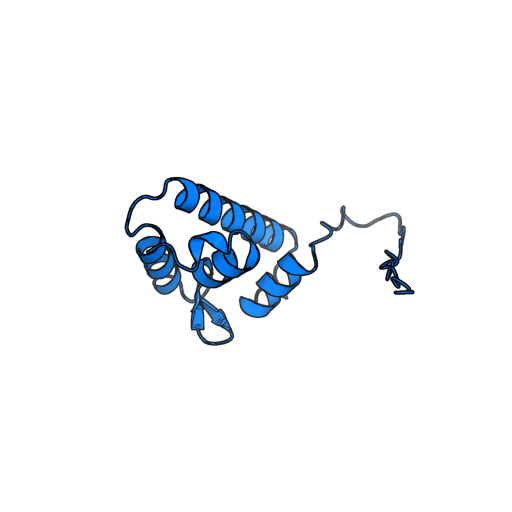 641 N N . HIS A 1 85 ? -5.021 -5.627 -7.916 1.00 81.62 85 HIS A N 1
ATOM 642 C CA . HIS A 1 85 ? -5.524 -6.901 -8.396 1.00 81.62 85 HIS A CA 1
ATOM 643 C C . HIS A 1 85 ? -6.491 -7.526 -7.379 1.00 81.62 85 HIS A C 1
ATOM 645 O O . HIS A 1 85 ? -6.293 -7.438 -6.174 1.00 81.62 85 HIS A O 1
ATOM 651 N N . LEU A 1 86 ? -7.554 -8.187 -7.846 1.00 85.88 86 LEU A N 1
ATOM 652 C CA . LEU A 1 86 ? -8.580 -8.811 -6.985 1.00 85.88 86 LEU A CA 1
ATOM 653 C C . LEU A 1 86 ? -9.405 -7.833 -6.122 1.00 85.88 86 LEU A C 1
ATOM 655 O O . LEU A 1 86 ? -10.185 -8.281 -5.283 1.00 85.88 86 LEU A O 1
ATOM 659 N N . GLY A 1 87 ? -9.286 -6.519 -6.340 1.00 89.75 87 GLY A N 1
ATOM 660 C CA . GLY A 1 87 ? -10.085 -5.514 -5.637 1.00 89.75 87 GLY A CA 1
ATOM 661 C C . GLY A 1 87 ? -9.594 -5.179 -4.227 1.00 89.75 87 GLY A C 1
ATOM 662 O O . GLY A 1 87 ? -10.343 -4.553 -3.473 1.00 89.75 87 GLY A O 1
ATOM 663 N N . VAL A 1 88 ? -8.370 -5.586 -3.868 1.00 92.94 88 VAL A N 1
ATOM 664 C CA . VAL A 1 88 ? -7.736 -5.172 -2.606 1.00 92.94 88 VAL A CA 1
ATOM 665 C C . VAL A 1 88 ? -7.301 -3.719 -2.697 1.00 92.94 88 VAL A C 1
ATOM 667 O O . VAL A 1 88 ? -6.829 -3.273 -3.743 1.00 92.94 88 VAL A O 1
ATOM 670 N N . THR A 1 89 ? -7.480 -2.962 -1.621 1.00 95.81 89 THR A N 1
ATOM 671 C CA . THR A 1 89 ? -7.065 -1.560 -1.611 1.00 95.81 89 THR A CA 1
ATOM 672 C C . THR A 1 89 ? -5.595 -1.403 -1.250 1.00 95.81 89 THR A C 1
ATOM 674 O O . THR A 1 89 ? -5.012 -2.259 -0.582 1.00 95.81 89 THR A O 1
ATOM 677 N N . ASP A 1 90 ? -5.000 -0.282 -1.644 1.00 95.88 90 ASP A N 1
ATOM 678 C CA . ASP A 1 90 ? -3.614 0.033 -1.315 1.00 95.88 90 ASP A CA 1
ATOM 679 C C . ASP A 1 90 ? -3.364 0.017 0.198 1.00 95.88 90 ASP A C 1
ATOM 681 O O . ASP A 1 90 ? -2.390 -0.557 0.682 1.00 95.88 90 ASP A O 1
ATOM 685 N N . THR A 1 91 ? -4.303 0.546 0.981 1.00 95.88 91 THR A N 1
ATOM 686 C CA . THR A 1 91 ? -4.272 0.459 2.444 1.00 95.88 91 THR A CA 1
ATOM 687 C C . THR A 1 91 ? -4.254 -0.991 2.924 1.00 95.88 91 THR A C 1
ATOM 689 O O . THR A 1 91 ? -3.502 -1.323 3.839 1.00 95.88 91 THR A O 1
ATOM 692 N N . GLU A 1 92 ? -5.070 -1.875 2.343 1.00 95.12 92 GLU A N 1
ATOM 693 C CA . GLU A 1 92 ? -5.118 -3.290 2.735 1.00 95.12 92 GLU A CA 1
ATOM 694 C C . GLU A 1 92 ? -3.789 -3.997 2.437 1.00 95.12 92 GLU A C 1
ATOM 696 O O . GLU A 1 92 ? -3.267 -4.707 3.301 1.00 95.12 92 GLU A O 1
ATOM 701 N N . VAL A 1 93 ? -3.207 -3.748 1.260 1.00 95.50 93 VAL A N 1
ATOM 702 C CA . VAL A 1 93 ? -1.895 -4.281 0.864 1.00 95.50 93 VAL A CA 1
ATOM 703 C C . VAL A 1 93 ? -0.781 -3.708 1.744 1.00 95.50 93 VAL A C 1
ATOM 705 O O . VAL A 1 93 ? 0.037 -4.457 2.278 1.00 95.50 93 VAL A O 1
ATOM 708 N N . SER A 1 94 ? -0.777 -2.396 1.968 1.00 95.69 94 SER A N 1
ATOM 709 C CA . SER A 1 94 ? 0.218 -1.697 2.783 1.00 95.69 94 SER A CA 1
ATOM 710 C C . SER A 1 94 ? 0.209 -2.178 4.233 1.00 95.69 94 SER A C 1
ATOM 712 O O . SER A 1 94 ? 1.266 -2.449 4.802 1.00 95.69 94 SER A O 1
ATOM 714 N N . VAL A 1 95 ? -0.976 -2.365 4.824 1.00 95.00 95 VAL A N 1
ATOM 715 C CA . VAL A 1 95 ? -1.115 -2.917 6.179 1.00 95.00 95 VAL A CA 1
ATOM 716 C C . VAL A 1 95 ? -0.627 -4.360 6.240 1.00 95.00 95 VAL A C 1
ATOM 718 O O . VAL A 1 95 ? 0.090 -4.713 7.174 1.00 95.00 95 VAL A O 1
ATOM 721 N N . LEU A 1 96 ? -0.983 -5.195 5.259 1.00 9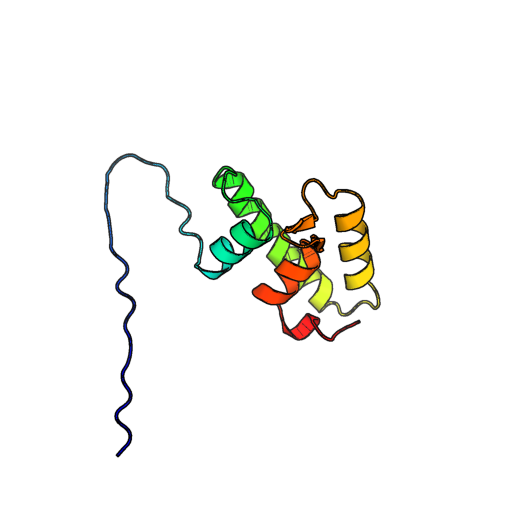4.00 96 LEU A N 1
ATOM 722 C CA . LEU A 1 96 ? -0.538 -6.588 5.208 1.00 94.00 96 LEU A CA 1
ATOM 723 C C 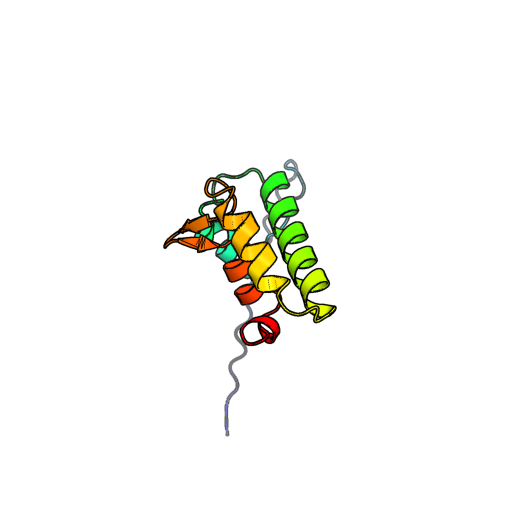. LEU A 1 96 ? 0.988 -6.697 5.162 1.00 94.00 96 LEU A C 1
ATOM 725 O O . LEU A 1 96 ? 1.564 -7.530 5.861 1.00 94.00 96 LEU A O 1
ATOM 729 N N . LEU A 1 97 ? 1.627 -5.874 4.333 1.00 94.69 97 LEU A N 1
ATOM 730 C CA . LEU A 1 97 ? 3.058 -5.958 4.094 1.00 94.69 97 LEU A CA 1
ATOM 731 C C . LEU A 1 97 ? 3.847 -5.262 5.209 1.00 94.69 97 LEU A C 1
ATOM 733 O O . LEU A 1 97 ? 4.714 -5.880 5.823 1.00 94.69 97 LEU A O 1
ATOM 737 N N . TYR A 1 98 ? 3.569 -3.991 5.497 1.00 95.06 98 TYR A N 1
ATOM 738 C CA . TYR A 1 98 ? 4.476 -3.154 6.293 1.00 95.06 98 TYR A CA 1
ATOM 739 C C . TYR A 1 98 ? 4.102 -3.035 7.772 1.00 95.06 98 TYR A C 1
ATOM 741 O O . TYR A 1 98 ? 4.968 -2.722 8.589 1.00 95.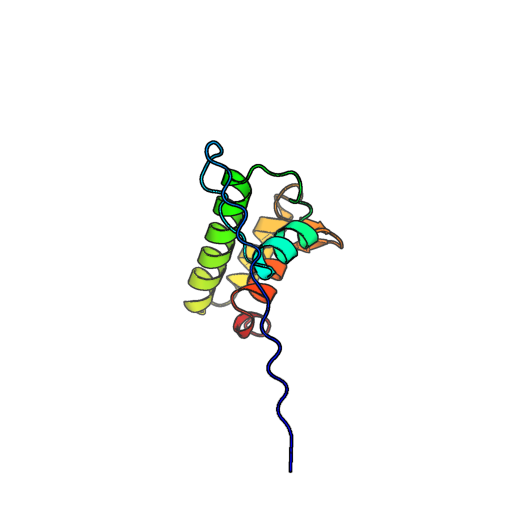06 98 TYR A O 1
ATOM 749 N N . CYS A 1 99 ? 2.847 -3.291 8.143 1.00 93.81 99 CYS A N 1
ATOM 750 C CA . CYS A 1 99 ? 2.402 -3.171 9.531 1.00 93.81 99 CYS A CA 1
ATOM 751 C C . CYS A 1 99 ? 1.252 -4.133 9.878 1.00 93.81 99 CYS A C 1
ATOM 753 O O . CYS A 1 99 ? 0.154 -3.706 10.264 1.00 93.81 99 CYS A O 1
ATOM 755 N N . PRO A 1 100 ? 1.495 -5.456 9.797 1.00 93.00 100 PRO A N 1
ATOM 756 C CA . PRO A 1 100 ? 0.459 -6.477 9.936 1.00 93.00 100 PRO A CA 1
ATOM 757 C C . PRO A 1 100 ? -0.221 -6.485 11.311 1.00 93.00 100 PRO A C 1
ATOM 759 O O . PRO A 1 100 ? -1.330 -7.005 11.443 1.00 93.00 100 PRO A O 1
ATOM 762 N N . GLN A 1 101 ? 0.375 -5.861 12.334 1.00 90.81 101 GLN A N 1
ATOM 763 C CA . GLN A 1 101 ? -0.281 -5.636 13.623 1.00 90.81 101 GLN A CA 1
ATOM 764 C C . GLN A 1 101 ? -1.602 -4.856 13.499 1.00 90.81 101 GLN A C 1
ATOM 766 O O . GLN A 1 101 ? -2.481 -5.016 14.346 1.00 90.81 101 GLN A O 1
ATOM 771 N N . HIS A 1 102 ? -1.779 -4.065 12.432 1.00 90.75 102 HIS A N 1
ATOM 772 C CA . HIS A 1 102 ? -3.010 -3.320 12.163 1.00 90.75 102 HIS A CA 1
ATOM 773 C C . HIS A 1 102 ? -4.022 -4.074 11.293 1.00 90.75 102 HIS A C 1
ATOM 775 O O . HIS A 1 102 ? -5.078 -3.533 10.954 1.00 90.75 102 HIS A O 1
ATOM 781 N N . LEU A 1 103 ? -3.765 -5.338 10.933 1.00 85.88 103 LEU A N 1
ATOM 782 C CA . LEU A 1 103 ? -4.753 -6.159 10.221 1.00 85.88 103 LEU A CA 1
ATOM 783 C C . LEU A 1 103 ? -6.031 -6.328 11.049 1.00 85.88 103 LEU A C 1
ATOM 785 O O . LEU A 1 103 ? -7.127 -6.215 10.503 1.00 85.88 103 LEU A O 1
ATOM 789 N N . LEU A 1 104 ? -5.875 -6.522 12.359 1.00 77.25 104 LEU A N 1
ATOM 790 C CA . LEU A 1 104 ? -6.967 -6.793 13.296 1.00 77.25 104 LEU A CA 1
ATOM 791 C C . LEU A 1 104 ? -7.436 -5.557 14.075 1.00 77.25 104 LEU A C 1
ATOM 793 O O . LEU A 1 104 ? -8.462 -5.628 14.745 1.00 77.25 104 LEU A O 1
ATOM 797 N N . SER A 1 105 ? -6.709 -4.436 14.013 1.00 61.84 105 SER A N 1
ATOM 798 C CA . SER A 1 105 ? -7.152 -3.193 14.647 1.00 61.84 105 SER A CA 1
ATOM 799 C C . SER A 1 105 ? -8.176 -2.494 13.752 1.00 61.84 105 SER A C 1
ATOM 801 O O . SER A 1 105 ? -7.844 -2.082 12.637 1.00 61.84 105 SER A O 1
ATOM 803 N N . SER A 1 106 ? -9.411 -2.396 14.238 1.00 54.84 106 SER A N 1
ATOM 804 C CA . SER A 1 106 ? -10.538 -1.676 13.628 1.00 54.84 106 SER A CA 1
ATOM 805 C C . SER A 1 106 ? -10.725 -0.297 14.249 1.00 54.84 106 SER A C 1
ATOM 807 O O . SER A 1 106 ? -10.844 -0.271 15.496 1.00 54.84 106 SER A O 1
#

Foldseek 3Di:
DDDDDDDDDDDDDDDDPDDPDQPPDDPLLVVLCQQAVVNPPDSVVSVVLLVVLVVLLVVCVVLDPCSLVVLLVVLVVVVNRQAGPPRDGSSRSSCVRPPVVCVPRD

Secondary structure (DSSP, 8-state):
----------------SSS-------HHHHHHHHHHT-TTS-HHHHHHHHHHHHHHHHHHHT--TTHHHHHHHHHTTSHHHHB-GGG-BHHHHHHHHH-GGGSS--

pLDDT: mean 81.14, std 20.69, range [33.94, 97.19]